Protein AF-A0A382PF87-F1 (afdb_monomer)

Structure (mmCIF, N/CA/C/O backbone):
data_AF-A0A382PF87-F1
#
_entry.id   AF-A0A382PF87-F1
#
loop_
_atom_site.group_PDB
_atom_site.id
_atom_site.type_symbol
_atom_site.label_atom_id
_atom_site.label_alt_id
_atom_site.label_comp_id
_atom_site.label_asym_id
_atom_site.label_entity_id
_atom_site.label_seq_id
_atom_site.pdbx_PDB_ins_code
_atom_site.Cartn_x
_atom_site.Cartn_y
_atom_site.Cartn_z
_atom_site.occupancy
_atom_site.B_iso_or_equiv
_atom_site.auth_seq_id
_atom_site.auth_comp_id
_atom_site.auth_asym_id
_atom_site.auth_atom_id
_atom_site.pdbx_PDB_model_num
ATOM 1 N N . MET A 1 1 ? 9.283 -13.64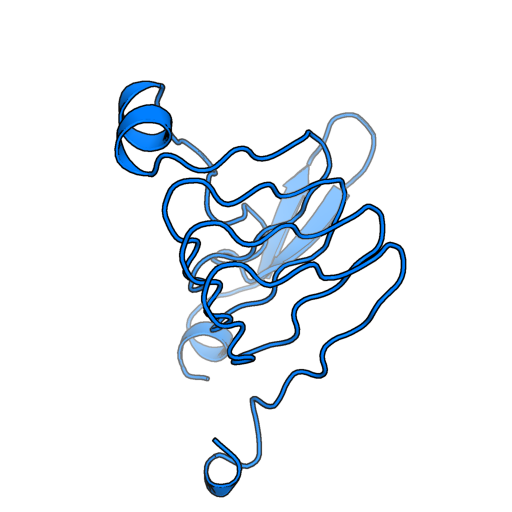9 -3.481 1.00 86.88 1 MET A N 1
ATOM 2 C CA . MET A 1 1 ? 10.404 -13.726 -4.448 1.00 86.88 1 MET A CA 1
ATOM 3 C C . MET A 1 1 ? 10.005 -14.233 -5.830 1.00 86.88 1 MET A C 1
ATOM 5 O O . MET A 1 1 ? 10.351 -13.576 -6.803 1.00 86.88 1 MET A O 1
ATOM 9 N N . LEU A 1 2 ? 9.255 -15.336 -5.955 1.00 91.75 2 LEU A N 1
ATOM 10 C CA . LEU A 1 2 ? 8.836 -15.858 -7.268 1.00 91.75 2 LEU A CA 1
ATOM 11 C C . LEU A 1 2 ? 8.059 -14.834 -8.116 1.00 91.75 2 LEU A C 1
ATOM 13 O O . LEU A 1 2 ? 8.324 -14.714 -9.307 1.00 91.75 2 LEU A O 1
ATOM 17 N N . SER A 1 3 ? 7.178 -14.041 -7.492 1.00 91.25 3 SER A N 1
ATOM 18 C CA . SER A 1 3 ? 6.421 -12.969 -8.159 1.00 91.25 3 SER A CA 1
ATOM 19 C C . SER A 1 3 ? 7.319 -12.009 -8.949 1.00 91.25 3 SER A C 1
ATOM 21 O O . SER A 1 3 ? 7.023 -11.686 -10.093 1.00 91.25 3 SER A O 1
ATOM 23 N N . PHE A 1 4 ? 8.464 -11.612 -8.391 1.00 92.31 4 PHE A N 1
ATOM 24 C CA . PHE A 1 4 ? 9.411 -10.731 -9.076 1.00 92.31 4 PHE A CA 1
ATOM 25 C C . PHE A 1 4 ? 10.061 -11.379 -10.303 1.00 92.31 4 PHE A C 1
ATOM 27 O O . PHE A 1 4 ? 10.494 -10.660 -11.199 1.00 92.31 4 PHE A O 1
ATOM 34 N N . ARG A 1 5 ? 10.144 -12.714 -10.359 1.00 94.06 5 ARG A N 1
ATOM 35 C CA . ARG A 1 5 ? 10.736 -13.446 -11.489 1.00 94.06 5 ARG A CA 1
ATOM 36 C C . ARG A 1 5 ? 9.734 -13.682 -12.613 1.00 94.06 5 ARG A C 1
ATOM 38 O O . ARG A 1 5 ? 10.096 -13.547 -13.772 1.00 94.06 5 ARG A O 1
ATOM 45 N N . ILE A 1 6 ? 8.492 -14.018 -12.268 1.00 96.31 6 ILE A N 1
ATOM 46 C CA . ILE A 1 6 ? 7.464 -14.393 -13.252 1.00 96.31 6 ILE A CA 1
ATOM 47 C C . ILE A 1 6 ? 6.771 -13.186 -13.891 1.00 96.31 6 ILE A C 1
ATOM 49 O O . ILE A 1 6 ? 6.200 -13.307 -14.969 1.00 96.31 6 ILE A O 1
ATOM 53 N N . HIS A 1 7 ? 6.816 -12.020 -13.242 1.00 95.25 7 HIS A N 1
ATOM 54 C CA . HIS A 1 7 ? 6.251 -10.793 -13.791 1.00 95.25 7 HIS A CA 1
ATOM 55 C C . HIS A 1 7 ? 7.326 -9.962 -14.499 1.00 95.25 7 HIS A C 1
ATOM 57 O O . HIS A 1 7 ? 8.362 -9.608 -13.922 1.00 95.25 7 HIS A O 1
ATOM 63 N N . GLY A 1 8 ? 7.064 -9.643 -15.767 1.00 96.19 8 GLY A N 1
ATOM 64 C CA . GLY A 1 8 ? 7.838 -8.676 -16.542 1.00 96.19 8 GLY A CA 1
ATOM 65 C C . GLY A 1 8 ? 7.634 -7.239 -16.056 1.00 96.19 8 GLY A C 1
ATOM 66 O O . GLY A 1 8 ? 6.879 -6.980 -15.116 1.00 96.19 8 GLY A O 1
ATOM 67 N N . MET A 1 9 ? 8.330 -6.310 -16.702 1.00 97.50 9 MET A N 1
ATOM 68 C CA . MET A 1 9 ? 8.145 -4.876 -16.481 1.00 97.50 9 MET A CA 1
ATOM 69 C C . MET A 1 9 ? 6.991 -4.357 -17.345 1.00 97.50 9 MET A C 1
ATOM 71 O O . MET A 1 9 ? 6.787 -4.840 -18.457 1.00 97.50 9 MET A O 1
ATOM 75 N N . GLU A 1 10 ? 6.253 -3.376 -16.844 1.00 96.75 10 GLU A N 1
ATOM 76 C CA . GLU A 1 10 ? 5.155 -2.715 -17.547 1.00 96.75 10 GLU A CA 1
ATOM 77 C C . GLU A 1 10 ? 5.201 -1.212 -17.257 1.00 96.75 10 GLU A C 1
ATOM 79 O O . GLU A 1 10 ? 5.538 -0.789 -16.147 1.00 96.75 10 GLU A O 1
ATOM 84 N N . SER A 1 11 ? 4.854 -0.407 -18.261 1.00 96.44 11 SER A N 1
ATOM 85 C CA . SER A 1 11 ? 4.692 1.034 -18.092 1.00 96.44 11 SER A CA 1
ATOM 86 C C . SER A 1 11 ? 3.279 1.360 -17.611 1.00 96.44 11 SER A C 1
ATOM 88 O O . SER A 1 11 ? 2.301 0.922 -18.212 1.00 96.44 11 SER A O 1
ATOM 90 N N . LEU A 1 12 ? 3.161 2.177 -16.567 1.00 95.62 12 LEU A N 1
ATOM 91 C CA . LEU A 1 12 ? 1.908 2.786 -16.130 1.00 95.62 12 LEU A CA 1
ATOM 92 C C . LEU A 1 12 ? 1.967 4.288 -16.393 1.00 95.62 12 LEU A C 1
ATOM 94 O O . LEU A 1 12 ? 2.778 4.994 -15.794 1.00 95.62 12 LEU A O 1
ATOM 98 N N . GLN A 1 13 ? 1.085 4.774 -17.262 1.00 96.00 13 GLN A N 1
ATOM 99 C CA . GLN A 1 13 ? 0.938 6.201 -17.520 1.00 96.00 13 GLN A CA 1
ATOM 100 C C . GLN A 1 13 ? -0.073 6.806 -16.542 1.00 96.00 13 GLN A C 1
ATOM 102 O O . GLN A 1 13 ? -1.201 6.330 -16.428 1.00 96.00 13 GLN A O 1
ATOM 107 N N . GLY A 1 14 ? 0.331 7.860 -15.841 1.00 90.50 14 GLY A N 1
ATOM 108 C CA . GLY A 1 14 ? -0.543 8.701 -15.035 1.00 90.50 14 GLY A CA 1
ATOM 109 C C . GLY A 1 14 ? -0.744 10.085 -15.656 1.00 90.50 14 GLY A C 1
ATOM 110 O O . GLY A 1 14 ? -0.137 10.411 -16.677 1.00 90.50 14 GLY A O 1
ATOM 111 N N . PRO A 1 15 ? -1.563 10.935 -15.018 1.00 92.12 15 PRO A N 1
ATOM 112 C CA . PRO A 1 15 ? -1.881 12.267 -15.533 1.00 92.12 15 PRO A CA 1
ATOM 113 C C . PRO A 1 15 ? -0.684 13.235 -15.570 1.00 92.12 15 PRO A C 1
ATOM 115 O O . PRO A 1 15 ? -0.710 14.191 -16.333 1.00 92.12 15 PRO A O 1
ATOM 118 N N . TYR A 1 16 ? 0.359 13.002 -14.764 1.00 93.38 16 TYR A N 1
ATOM 119 C CA . TYR A 1 16 ? 1.532 13.886 -14.641 1.00 93.38 16 TYR A CA 1
ATOM 120 C C . TYR A 1 16 ? 2.878 13.140 -14.623 1.00 93.38 16 TYR A C 1
ATOM 122 O O . TYR A 1 16 ? 3.921 13.756 -14.428 1.00 93.38 16 TYR A O 1
ATOM 130 N N . SER A 1 17 ? 2.876 11.811 -14.759 1.00 94.12 17 SER A N 1
ATOM 131 C CA . SER A 1 17 ? 4.092 10.994 -14.700 1.00 94.12 17 SER A CA 1
ATOM 132 C C . SER A 1 17 ? 3.886 9.647 -15.393 1.00 94.12 17 SER A C 1
ATOM 134 O O . SER A 1 17 ? 2.756 9.241 -15.661 1.00 94.12 17 SER A O 1
ATOM 136 N N . SER A 1 18 ? 4.984 8.946 -15.649 1.00 95.75 18 SER A N 1
ATOM 137 C CA . SER A 1 18 ? 5.021 7.566 -16.122 1.00 95.75 18 SER A CA 1
ATOM 138 C C . SER A 1 18 ? 5.892 6.737 -15.186 1.00 95.75 18 SER A C 1
ATOM 140 O O . SER A 1 18 ? 6.985 7.168 -14.816 1.00 95.75 18 SER A O 1
ATOM 142 N N . TRP A 1 19 ? 5.450 5.533 -14.843 1.00 96.62 19 TRP A N 1
ATOM 143 C CA . TRP A 1 19 ? 6.228 4.585 -14.044 1.00 96.62 19 TRP A CA 1
ATOM 144 C C . TRP A 1 19 ? 6.531 3.333 -14.854 1.00 96.62 19 TRP A C 1
ATOM 146 O O . TRP A 1 19 ? 5.705 2.911 -15.654 1.00 96.62 19 TRP A O 1
ATOM 156 N N . PHE A 1 20 ? 7.692 2.724 -14.625 1.00 97.12 20 PHE A N 1
ATOM 157 C CA . PHE A 1 20 ? 8.087 1.448 -15.218 1.00 97.12 20 PHE A CA 1
ATOM 158 C C . PHE A 1 20 ? 8.522 0.509 -14.094 1.00 97.12 20 PHE A C 1
ATOM 160 O O . PHE A 1 20 ? 9.601 0.663 -13.525 1.00 97.12 20 PHE A O 1
ATOM 167 N N . ASP A 1 21 ? 7.649 -0.423 -13.720 1.00 97.19 21 ASP A N 1
AT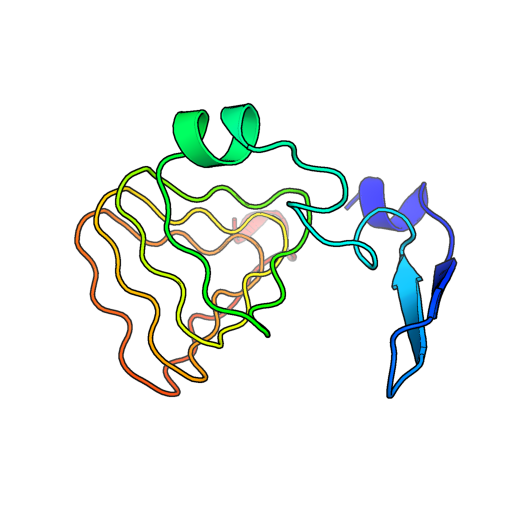OM 168 C CA . ASP A 1 21 ? 7.878 -1.373 -12.624 1.00 97.19 21 ASP A CA 1
ATOM 169 C C . ASP A 1 21 ? 7.251 -2.730 -12.988 1.00 97.19 21 ASP A C 1
ATOM 171 O O . ASP A 1 21 ? 6.642 -2.898 -14.046 1.00 97.19 21 ASP A O 1
ATOM 175 N N . LYS A 1 22 ? 7.412 -3.731 -12.126 1.00 95.56 22 LYS A N 1
ATOM 176 C CA . LYS A 1 22 ? 6.824 -5.061 -12.294 1.00 95.56 22 LYS A CA 1
ATOM 177 C C . LYS A 1 22 ? 5.313 -4.963 -12.499 1.00 95.56 22 LYS A C 1
ATOM 179 O O . LYS A 1 22 ? 4.624 -4.311 -11.711 1.00 95.56 22 LYS A O 1
ATOM 184 N N . SER A 1 23 ? 4.788 -5.662 -13.504 1.00 92.94 23 SER A N 1
ATOM 185 C CA . SER A 1 23 ? 3.379 -5.560 -13.926 1.00 92.94 23 SER A CA 1
ATOM 186 C C . SER A 1 23 ? 2.369 -5.834 -12.806 1.00 92.94 23 SER A C 1
ATOM 188 O O . SER A 1 23 ? 1.306 -5.221 -12.727 1.00 92.94 23 SER A O 1
ATOM 190 N N . ASN A 1 24 ? 2.716 -6.708 -11.860 1.00 91.19 24 ASN A N 1
ATOM 191 C CA . ASN A 1 24 ? 1.882 -7.009 -10.699 1.00 91.19 24 ASN A CA 1
ATOM 192 C C . ASN A 1 24 ? 1.973 -5.976 -9.560 1.00 91.19 24 ASN A C 1
ATOM 194 O O . ASN A 1 24 ? 1.151 -6.031 -8.646 1.00 91.19 24 ASN A O 1
ATOM 198 N N . LEU A 1 25 ? 2.968 -5.086 -9.571 1.00 93.88 25 LEU A N 1
ATOM 199 C CA . LEU A 1 25 ? 3.211 -4.084 -8.528 1.00 93.88 25 LEU A CA 1
ATOM 200 C C . LEU A 1 25 ? 2.831 -2.676 -8.972 1.00 93.88 25 LEU A C 1
ATOM 202 O O . LEU A 1 25 ? 2.260 -1.942 -8.167 1.00 93.88 25 LEU A O 1
ATOM 206 N N . VAL A 1 26 ? 3.123 -2.322 -10.227 1.00 93.75 26 VAL A N 1
ATOM 207 C CA . VAL A 1 26 ? 3.031 -0.949 -10.745 1.00 93.75 26 VAL A CA 1
ATOM 208 C C . VAL A 1 26 ? 1.621 -0.367 -10.629 1.00 93.75 26 VAL A C 1
ATOM 210 O O . VAL A 1 26 ? 1.460 0.803 -10.305 1.00 93.75 26 VAL A O 1
ATOM 213 N N . ARG A 1 27 ? 0.587 -1.199 -10.810 1.00 91.88 27 ARG A N 1
ATOM 214 C CA . ARG A 1 27 ? -0.821 -0.785 -10.705 1.00 91.88 27 ARG A CA 1
ATOM 215 C C . ARG A 1 27 ? -1.271 -0.559 -9.253 1.00 91.88 27 ARG A C 1
ATOM 217 O O . ARG A 1 27 ? -2.193 0.208 -9.012 1.00 91.88 27 ARG A O 1
ATOM 224 N N . GLY A 1 28 ? -0.620 -1.198 -8.281 1.00 94.62 28 GLY A N 1
ATOM 225 C CA . GLY A 1 28 ? -1.001 -1.148 -6.867 1.00 94.62 28 GLY A CA 1
ATOM 226 C C . GLY A 1 28 ? -2.098 -2.146 -6.461 1.00 94.62 28 GLY A C 1
ATOM 227 O O . GLY A 1 28 ? -2.615 -2.918 -7.267 1.00 94.62 28 GLY A O 1
ATOM 228 N N . LYS A 1 29 ? -2.424 -2.167 -5.163 1.00 96.19 29 LYS A N 1
ATOM 229 C CA . LYS A 1 29 ? -3.338 -3.122 -4.511 1.00 96.19 29 LYS A CA 1
ATOM 230 C C . LYS A 1 29 ? -4.797 -2.925 -4.916 1.00 96.19 29 LYS A C 1
ATOM 232 O O . LYS A 1 29 ? -5.512 -3.913 -5.049 1.00 96.19 29 LYS A O 1
ATOM 237 N N . THR A 1 30 ? -5.216 -1.672 -5.059 1.00 95.75 30 THR A N 1
ATOM 238 C CA . THR A 1 30 ? -6.617 -1.270 -5.248 1.00 95.75 30 THR A CA 1
ATOM 239 C C . THR A 1 30 ? -6.946 -0.907 -6.697 1.00 95.75 30 THR A C 1
ATOM 241 O O . THR A 1 30 ? -8.019 -0.378 -6.979 1.00 95.75 30 THR A O 1
ATOM 244 N N . ALA A 1 31 ? -6.040 -1.186 -7.642 1.00 93.69 31 ALA A N 1
ATOM 245 C CA . ALA A 1 31 ? -6.308 -0.972 -9.059 1.00 93.69 31 ALA A CA 1
ATOM 246 C C . ALA A 1 31 ? -7.514 -1.797 -9.518 1.00 93.69 31 ALA A C 1
ATOM 248 O O . ALA A 1 31 ? -7.522 -3.020 -9.384 1.00 93.69 31 ALA A O 1
ATOM 249 N N . GLY A 1 32 ? -8.507 -1.113 -10.087 1.00 94.00 32 GLY A N 1
ATOM 250 C CA . GLY A 1 32 ? -9.740 -1.727 -10.578 1.00 94.00 32 GLY A CA 1
ATOM 251 C C . GLY A 1 32 ? -10.771 -2.058 -9.497 1.00 94.00 32 GLY A C 1
ATOM 252 O O . GLY A 1 32 ? -11.779 -2.668 -9.832 1.00 94.00 32 GLY A O 1
ATOM 253 N N . TRP A 1 33 ? -10.550 -1.667 -8.235 1.00 96.75 33 TRP A N 1
ATOM 254 C CA . TRP A 1 33 ? -11.528 -1.903 -7.172 1.00 96.75 33 TRP A CA 1
ATOM 255 C C . TRP A 1 33 ? -12.815 -1.104 -7.387 1.00 96.75 33 TRP A C 1
ATOM 257 O O . TRP A 1 33 ? -12.800 0.097 -7.661 1.00 96.75 33 TRP A O 1
ATOM 267 N N . SER A 1 34 ? -13.931 -1.789 -7.188 1.00 97.44 34 SER A N 1
ATOM 268 C CA . SER A 1 34 ? -15.281 -1.248 -7.104 1.00 97.44 34 SER A CA 1
ATOM 269 C C . SER A 1 34 ? -15.587 -0.678 -5.713 1.00 97.44 34 SER A C 1
ATOM 271 O O . SER A 1 34 ? -14.879 -0.923 -4.733 1.00 97.44 34 SER A O 1
ATOM 273 N N . LYS A 1 35 ? -16.700 0.060 -5.603 1.00 96.94 35 LYS A N 1
ATOM 274 C CA . LYS A 1 35 ? -17.207 0.583 -4.323 1.00 96.94 35 LYS A CA 1
ATOM 275 C C . LYS A 1 35 ? -17.368 -0.521 -3.272 1.00 96.94 35 LYS A C 1
ATOM 277 O O . LYS A 1 35 ? -16.987 -0.319 -2.121 1.00 96.94 35 LYS A O 1
ATOM 282 N N . ASP A 1 36 ? -17.896 -1.676 -3.663 1.00 98.12 36 ASP A N 1
ATOM 283 C CA . ASP A 1 36 ? -18.173 -2.777 -2.738 1.00 98.12 36 ASP A CA 1
ATOM 284 C C . ASP A 1 36 ? -16.888 -3.406 -2.194 1.00 98.12 36 ASP A C 1
ATOM 286 O O . ASP A 1 36 ? -16.833 -3.785 -1.025 1.00 98.12 36 ASP A O 1
ATOM 290 N N . GLU A 1 37 ? -15.819 -3.450 -2.995 1.00 97.81 37 GLU A N 1
ATOM 291 C CA . GLU A 1 37 ? -14.500 -3.902 -2.538 1.00 97.81 37 GLU A CA 1
ATOM 292 C C . GLU A 1 37 ? -13.911 -2.955 -1.490 1.00 97.81 37 GLU A C 1
ATOM 294 O O . GLU A 1 37 ? -13.423 -3.418 -0.457 1.00 97.81 37 GLU A O 1
ATOM 299 N N . PHE A 1 38 ? -14.022 -1.639 -1.700 1.00 97.19 38 PHE A N 1
ATOM 300 C CA . PHE A 1 38 ? -13.609 -0.653 -0.698 1.00 97.19 38 PHE A CA 1
ATOM 301 C C . PHE A 1 38 ? -14.426 -0.767 0.594 1.00 97.19 38 PHE A C 1
ATOM 303 O O . PHE A 1 38 ? -13.845 -0.793 1.680 1.00 97.19 38 PHE A O 1
ATOM 310 N N . LEU A 1 39 ? -15.754 -0.890 0.494 1.00 97.31 39 LEU A N 1
ATOM 311 C CA . LEU A 1 39 ? -16.630 -1.051 1.659 1.00 97.31 39 LEU A CA 1
ATOM 312 C C . LEU A 1 39 ? -16.332 -2.342 2.427 1.00 97.31 39 LEU A C 1
ATOM 314 O O . LEU A 1 39 ? -16.271 -2.332 3.655 1.00 97.31 39 LEU A O 1
ATOM 318 N N . LYS A 1 40 ? -16.098 -3.447 1.713 1.00 97.81 40 LYS A N 1
ATOM 319 C CA . LYS A 1 40 ? -15.745 -4.736 2.314 1.00 97.81 40 LYS A CA 1
ATOM 320 C C . LYS A 1 40 ? -14.385 -4.691 3.012 1.00 97.81 40 LYS A C 1
ATOM 322 O O . LYS A 1 40 ? -14.234 -5.293 4.075 1.00 97.81 40 LYS A O 1
ATOM 327 N N . ALA A 1 41 ? -13.403 -4.012 2.418 1.00 97.69 41 ALA A N 1
ATOM 328 C CA . ALA A 1 41 ? -12.073 -3.874 2.999 1.00 97.69 41 ALA A CA 1
ATOM 329 C C . ALA A 1 41 ? -12.074 -2.981 4.250 1.00 97.69 41 ALA A C 1
ATOM 331 O O . ALA A 1 41 ? -11.379 -3.282 5.216 1.00 97.69 41 ALA A O 1
ATOM 332 N N . GLY A 1 42 ? -12.882 -1.916 4.254 1.00 97.94 42 GLY A N 1
ATOM 333 C CA . GLY A 1 42 ? -13.164 -1.119 5.449 1.00 97.94 42 GLY A CA 1
ATOM 334 C C . GLY A 1 42 ? -11.998 -0.270 5.960 1.00 97.94 42 GLY A C 1
ATOM 335 O O . GLY A 1 42 ? -12.039 0.166 7.106 1.00 97.94 42 GLY A O 1
ATOM 336 N N . PHE A 1 43 ? -10.962 -0.036 5.150 1.00 98.25 43 PHE A N 1
ATOM 337 C CA . PHE A 1 43 ? -9.898 0.925 5.450 1.00 98.25 43 PHE A CA 1
ATOM 338 C C . PHE A 1 43 ? -10.075 2.205 4.636 1.00 98.25 43 PHE A C 1
ATOM 340 O O . PHE A 1 43 ? -10.642 2.205 3.542 1.00 98.25 43 PHE A O 1
ATOM 347 N N . ARG A 1 44 ? -9.542 3.309 5.156 1.00 98.12 44 ARG A N 1
ATOM 348 C CA . ARG A 1 44 ? -9.488 4.591 4.459 1.00 98.12 44 ARG A CA 1
ATOM 349 C C . ARG A 1 44 ? -8.119 4.757 3.817 1.00 98.12 44 ARG A C 1
ATOM 351 O O . ARG A 1 44 ? -7.102 4.674 4.495 1.00 98.12 44 ARG A O 1
ATOM 358 N N . MET A 1 45 ? -8.099 5.051 2.523 1.00 97.12 45 MET A N 1
ATOM 359 C CA . MET A 1 45 ? -6.880 5.357 1.779 1.00 97.12 45 MET A CA 1
ATOM 360 C C . MET A 1 45 ? -7.014 6.729 1.131 1.00 97.12 45 MET A C 1
ATOM 362 O O . MET A 1 45 ? -7.878 6.946 0.284 1.00 97.12 45 MET A O 1
ATOM 366 N N . VAL A 1 46 ? -6.188 7.666 1.582 1.00 97.56 46 VAL A N 1
ATOM 367 C CA . VAL A 1 46 ? -6.126 9.024 1.039 1.00 97.56 46 VAL A CA 1
ATOM 368 C C . VAL A 1 46 ? -5.425 8.980 -0.331 1.00 97.56 46 VAL A C 1
ATOM 370 O O . VAL A 1 46 ? -4.593 8.097 -0.564 1.00 97.56 46 VAL A O 1
ATOM 373 N N . PRO A 1 47 ? -5.761 9.877 -1.281 1.00 94.94 47 PRO A N 1
ATOM 374 C CA . PRO A 1 47 ? -5.053 9.950 -2.553 1.00 94.94 47 PRO A CA 1
ATOM 375 C C . PRO A 1 47 ? -3.535 10.063 -2.373 1.00 94.94 47 PRO A C 1
ATOM 377 O O . PRO A 1 47 ? -3.055 10.659 -1.411 1.00 94.94 47 PRO A O 1
ATOM 380 N N . ASN A 1 48 ? -2.792 9.532 -3.345 1.00 92.19 48 ASN A N 1
ATOM 381 C CA . ASN A 1 48 ? -1.325 9.517 -3.363 1.00 92.19 48 ASN A CA 1
ATOM 382 C C . ASN A 1 48 ? -0.673 8.651 -2.266 1.00 92.19 48 ASN A C 1
ATOM 384 O O . ASN A 1 48 ? 0.438 8.953 -1.833 1.00 92.19 48 ASN A O 1
ATOM 388 N N . SER A 1 49 ? -1.321 7.550 -1.866 1.00 95.25 49 SER A N 1
ATOM 389 C CA . SER A 1 49 ? -0.733 6.509 -1.005 1.00 95.25 49 SER A CA 1
ATOM 390 C C . SER A 1 49 ? -0.432 5.235 -1.805 1.00 95.25 49 SER A C 1
ATOM 392 O O . SER A 1 49 ? -1.309 4.383 -1.941 1.00 95.25 49 SER A O 1
ATOM 394 N N . PRO A 1 50 ? 0.765 5.045 -2.386 1.00 95.31 50 PRO A N 1
ATOM 395 C CA . PRO A 1 50 ? 1.046 3.831 -3.140 1.00 95.31 50 PRO A CA 1
ATOM 396 C C . PRO A 1 50 ? 1.063 2.607 -2.214 1.00 95.31 50 PRO A C 1
ATOM 398 O O . PRO A 1 50 ? 1.904 2.482 -1.321 1.00 95.31 50 PRO A O 1
ATOM 401 N N . VAL A 1 51 ? 0.140 1.678 -2.461 1.00 97.81 51 VAL A N 1
ATOM 402 C CA . VAL A 1 51 ? 0.036 0.397 -1.754 1.00 97.81 51 VAL A CA 1
ATOM 403 C C . VAL A 1 51 ? 0.277 -0.716 -2.761 1.00 97.81 51 VAL A C 1
ATOM 405 O O . VAL A 1 51 ? -0.487 -0.864 -3.713 1.00 97.81 51 VAL A O 1
ATOM 408 N N . ARG A 1 52 ? 1.333 -1.510 -2.581 1.00 97.69 52 ARG A N 1
ATOM 409 C CA . ARG A 1 52 ? 1.666 -2.604 -3.505 1.00 97.69 52 ARG A CA 1
ATOM 410 C C . ARG A 1 52 ? 0.760 -3.817 -3.310 1.00 97.69 52 ARG A C 1
ATOM 412 O O . ARG A 1 52 ? 0.383 -4.165 -2.193 1.00 97.69 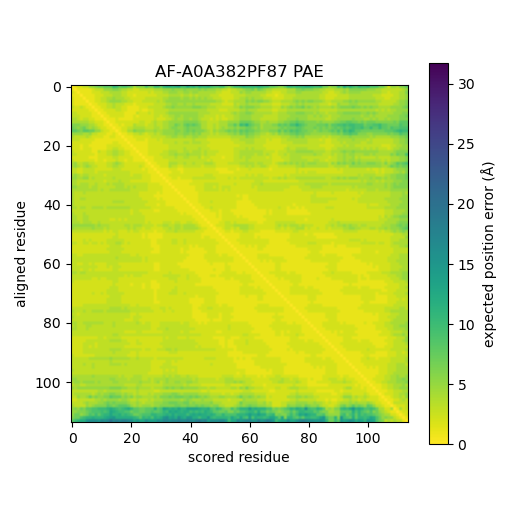52 ARG A O 1
ATOM 419 N N . LYS A 1 53 ? 0.442 -4.506 -4.410 1.00 95.81 53 LYS A N 1
ATOM 420 C CA . LYS A 1 53 ? -0.275 -5.786 -4.359 1.00 95.81 53 LYS A CA 1
ATOM 421 C C . LYS A 1 53 ? 0.533 -6.800 -3.541 1.00 95.81 53 LYS A C 1
ATOM 423 O O . LYS A 1 53 ? 1.749 -6.895 -3.688 1.00 95.81 53 LYS A O 1
ATOM 428 N N . GLY A 1 54 ? -0.158 -7.560 -2.693 1.00 95.44 54 GLY A N 1
ATOM 429 C CA . GLY A 1 54 ? 0.457 -8.521 -1.773 1.00 95.44 54 GLY A CA 1
ATOM 430 C C . GLY A 1 54 ? 0.723 -7.984 -0.363 1.00 95.44 54 GLY A C 1
ATOM 431 O O . GLY A 1 54 ? 1.341 -8.692 0.418 1.00 95.44 54 GLY A O 1
ATOM 432 N N . SER A 1 55 ? 0.279 -6.770 -0.024 1.00 97.94 55 SER A N 1
ATOM 433 C CA . SER A 1 55 ? 0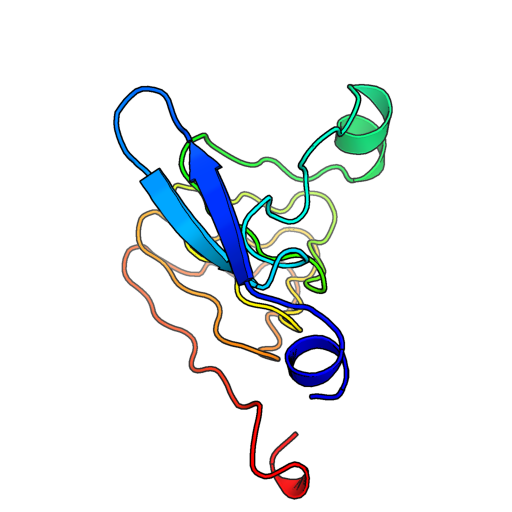.152 -6.308 1.366 1.00 97.94 55 SER A CA 1
ATOM 434 C C . SER A 1 55 ? -1.255 -6.552 1.923 1.00 97.94 55 SER A C 1
ATOM 436 O O . SER A 1 55 ? -2.239 -6.635 1.170 1.00 97.94 55 SER A O 1
ATOM 438 N N . PHE A 1 56 ? -1.365 -6.631 3.246 1.00 98.44 56 PHE A N 1
ATOM 439 C CA . PHE A 1 56 ? -2.623 -6.673 3.983 1.00 98.44 56 PHE A CA 1
ATOM 440 C C . PHE A 1 56 ? -2.853 -5.362 4.736 1.00 98.44 56 PHE A C 1
ATOM 442 O O . PHE A 1 56 ? -1.941 -4.842 5.374 1.00 98.44 56 PHE A O 1
ATOM 449 N N . ILE A 1 57 ? -4.085 -4.857 4.653 1.00 98.56 57 ILE A N 1
ATOM 450 C CA . ILE A 1 57 ? -4.551 -3.661 5.353 1.00 98.56 57 ILE A CA 1
ATOM 451 C C . ILE A 1 57 ? -5.834 -4.052 6.086 1.00 98.56 57 ILE A C 1
ATOM 453 O O . ILE A 1 57 ? -6.796 -4.477 5.441 1.00 98.56 57 ILE A O 1
ATOM 457 N N . GLY A 1 58 ? -5.818 -3.952 7.412 1.00 98.44 58 GLY A N 1
ATOM 458 C CA . GLY A 1 58 ? -6.931 -4.287 8.288 1.00 98.44 58 GLY A CA 1
ATOM 459 C C . GLY A 1 58 ? -8.079 -3.283 8.210 1.00 98.44 58 GLY A C 1
ATOM 460 O O . GLY A 1 58 ? -7.945 -2.184 7.668 1.00 98.44 58 GLY A O 1
ATOM 461 N N . LYS A 1 59 ? -9.226 -3.659 8.782 1.00 98.44 59 LYS A N 1
ATOM 462 C CA . LYS A 1 59 ? -10.383 -2.761 8.904 1.00 98.44 59 LYS A CA 1
ATOM 463 C C . LYS A 1 59 ? -10.027 -1.543 9.754 1.00 98.44 59 LYS A C 1
ATOM 465 O O . LYS A 1 59 ? -9.150 -1.611 10.610 1.00 98.44 59 LYS A O 1
ATOM 470 N N . ASN A 1 60 ? -10.706 -0.425 9.522 1.00 98.62 60 ASN A N 1
ATOM 471 C CA . ASN A 1 60 ? -10.530 0.825 10.265 1.00 98.62 60 ASN A CA 1
ATOM 472 C C . ASN A 1 60 ? -9.115 1.434 10.192 1.00 98.62 60 ASN A C 1
ATOM 474 O O . ASN A 1 60 ? -8.846 2.423 10.868 1.00 98.62 60 ASN A O 1
ATOM 478 N N . VAL A 1 61 ? -8.216 0.892 9.360 1.00 98.75 61 VAL A N 1
ATOM 479 C CA . VAL A 1 61 ? -6.903 1.492 9.110 1.00 98.75 61 VAL A CA 1
ATOM 480 C C . VAL A 1 61 ? -7.068 2.791 8.331 1.00 98.75 61 VAL A C 1
ATOM 482 O O . VAL A 1 61 ? -7.887 2.878 7.411 1.00 98.75 61 VAL A O 1
ATOM 485 N N . VAL A 1 62 ? -6.256 3.793 8.664 1.00 98.69 62 VAL A N 1
ATOM 486 C CA . VAL A 1 62 ? -6.176 5.052 7.918 1.00 98.69 62 VAL A CA 1
ATOM 487 C C . VAL A 1 62 ? -4.794 5.185 7.299 1.00 98.69 62 VAL A C 1
ATOM 489 O O . VAL A 1 62 ? -3.795 5.295 8.004 1.00 98.69 62 VAL A O 1
ATOM 492 N N . LEU A 1 63 ? -4.748 5.199 5.970 1.00 98.56 63 LEU A N 1
ATOM 493 C CA . LEU A 1 63 ? -3.552 5.482 5.189 1.00 98.56 63 LEU A CA 1
ATOM 494 C C . LEU A 1 63 ? -3.609 6.936 4.715 1.00 98.56 63 LEU A C 1
ATOM 496 O O . LEU A 1 63 ? -4.294 7.247 3.737 1.00 98.56 63 LEU A O 1
ATOM 500 N N . MET A 1 64 ? -2.892 7.822 5.403 1.00 98.50 64 MET A N 1
ATOM 501 C CA . MET A 1 64 ? -2.534 9.144 4.872 1.00 98.50 64 MET A CA 1
ATOM 502 C C . MET A 1 64 ? -1.546 8.970 3.700 1.00 98.50 64 MET A C 1
ATOM 504 O O . MET A 1 64 ? -1.178 7.829 3.410 1.00 98.50 64 MET A O 1
ATOM 508 N N . PRO A 1 65 ? -1.119 10.029 2.980 1.00 98.25 65 PRO A N 1
ATOM 509 C CA . PRO A 1 65 ? -0.131 9.897 1.905 1.00 98.25 65 PRO A CA 1
ATOM 510 C C . PRO A 1 65 ? 1.151 9.212 2.400 1.00 98.25 65 PRO A C 1
ATOM 512 O O . PRO A 1 65 ? 2.001 9.837 3.024 1.00 98.25 65 PRO A O 1
ATOM 515 N N . CYS A 1 66 ? 1.262 7.907 2.166 1.00 98.12 66 CYS A N 1
ATOM 516 C CA . CYS A 1 66 ? 2.260 7.012 2.748 1.00 98.12 66 CYS A CA 1
ATOM 517 C C . CYS A 1 66 ? 2.617 5.914 1.739 1.00 98.12 66 CYS A C 1
ATOM 519 O O . CYS A 1 66 ? 1.947 5.749 0.718 1.00 98.12 66 CYS A O 1
ATOM 521 N N . PHE A 1 67 ? 3.648 5.122 2.031 1.00 98.31 67 PHE A N 1
ATOM 522 C CA . PHE A 1 67 ? 4.027 3.984 1.190 1.00 98.31 67 PHE A CA 1
ATOM 523 C C . PHE A 1 67 ? 3.851 2.659 1.930 1.00 98.31 67 PHE A C 1
ATOM 525 O O . PHE A 1 67 ? 4.377 2.497 3.031 1.00 98.31 67 PHE A O 1
ATOM 532 N N . VAL A 1 68 ? 3.168 1.694 1.308 1.00 98.50 68 VAL A N 1
ATOM 533 C CA . VAL A 1 68 ? 3.037 0.326 1.835 1.00 98.50 68 VAL A CA 1
ATOM 534 C C . VAL A 1 68 ? 3.573 -0.674 0.819 1.00 98.50 68 VAL A C 1
ATOM 536 O O . VAL A 1 68 ? 3.033 -0.834 -0.281 1.00 98.50 68 VAL A O 1
ATOM 539 N N . ASN A 1 69 ? 4.644 -1.365 1.194 1.00 98.12 69 ASN A N 1
ATOM 540 C CA . ASN A 1 69 ? 5.324 -2.307 0.320 1.00 98.12 69 ASN A CA 1
ATOM 541 C C . ASN A 1 69 ? 4.680 -3.709 0.348 1.00 98.12 69 ASN A C 1
ATOM 543 O O . ASN A 1 69 ? 3.836 -4.022 1.185 1.00 98.12 69 ASN A O 1
ATOM 547 N N . ILE A 1 70 ? 5.084 -4.569 -0.588 1.00 97.31 70 ILE A N 1
ATOM 548 C CA . ILE A 1 70 ? 4.603 -5.954 -0.686 1.00 97.31 70 ILE A CA 1
ATOM 549 C C . ILE A 1 70 ? 4.922 -6.754 0.585 1.00 97.31 70 ILE A C 1
ATOM 551 O O . ILE A 1 70 ? 5.994 -6.614 1.169 1.00 97.31 70 ILE A O 1
ATOM 555 N N . GLY A 1 71 ? 3.995 -7.614 1.003 1.00 96.50 71 GLY A N 1
ATOM 556 C CA . GLY A 1 71 ? 4.145 -8.478 2.172 1.00 96.50 71 GLY A CA 1
ATOM 557 C C . GLY A 1 71 ? 3.894 -7.783 3.508 1.00 96.50 71 GLY A C 1
ATOM 558 O O . GLY A 1 71 ? 3.770 -8.476 4.510 1.00 96.50 71 GLY A O 1
ATOM 559 N N . ALA A 1 72 ? 3.801 -6.449 3.547 1.00 98.38 72 ALA A N 1
ATOM 560 C CA . ALA A 1 72 ? 3.469 -5.733 4.774 1.00 98.38 72 ALA A CA 1
ATOM 561 C C . ALA A 1 72 ? 2.091 -6.159 5.303 1.00 98.38 72 ALA A C 1
ATOM 563 O O . ALA A 1 72 ? 1.145 -6.315 4.522 1.00 98.38 72 ALA A O 1
ATOM 564 N N . TYR A 1 73 ? 1.980 -6.301 6.618 1.00 98.62 73 TYR A N 1
ATOM 565 C CA . TYR A 1 73 ? 0.736 -6.562 7.328 1.00 98.62 73 TYR A CA 1
ATOM 566 C C . TYR A 1 73 ? 0.460 -5.395 8.271 1.00 98.62 73 TYR A C 1
ATOM 568 O O . TYR A 1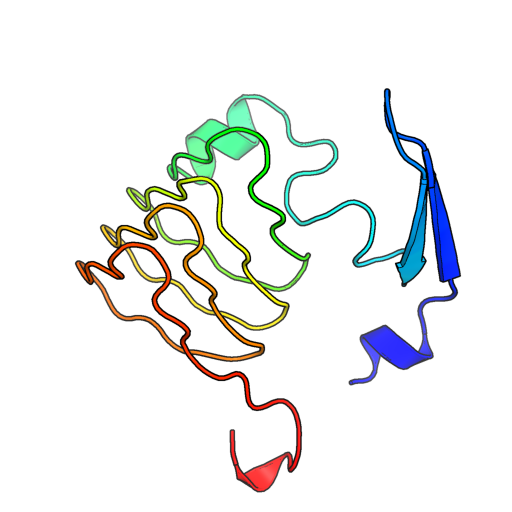 73 ? 1.253 -5.121 9.169 1.00 98.62 73 TYR A O 1
ATOM 576 N N . ILE A 1 74 ? -0.650 -4.695 8.048 1.00 98.62 74 ILE A N 1
ATOM 577 C CA . ILE A 1 74 ? -1.093 -3.583 8.891 1.00 98.62 74 ILE A CA 1
ATOM 578 C C . ILE A 1 74 ? -2.427 -3.977 9.503 1.00 98.62 74 ILE A C 1
ATOM 580 O O . ILE A 1 74 ? -3.418 -4.079 8.780 1.00 98.62 74 ILE A O 1
ATOM 584 N N . ASP A 1 75 ? -2.444 -4.243 10.805 1.00 98.62 75 ASP A N 1
ATOM 585 C CA . ASP A 1 75 ? -3.639 -4.725 11.494 1.00 98.62 75 ASP A CA 1
ATOM 586 C C . ASP A 1 75 ? -4.633 -3.595 11.827 1.00 98.62 75 ASP A C 1
ATOM 588 O O . ASP A 1 75 ? -4.363 -2.407 11.644 1.00 98.62 75 ASP A O 1
ATOM 592 N N . GLU A 1 76 ? -5.817 -3.991 12.286 1.00 98.75 76 GLU A N 1
ATOM 593 C CA . GLU A 1 76 ? -6.983 -3.141 12.514 1.00 98.75 76 GLU A CA 1
ATOM 594 C C . GLU A 1 76 ? -6.716 -1.895 13.374 1.00 98.75 76 GLU A C 1
ATOM 596 O O . GLU A 1 76 ? -5.980 -1.928 14.361 1.00 98.75 76 GLU A O 1
ATOM 601 N N . GLY A 1 77 ? -7.371 -0.790 13.002 1.00 98.38 77 GLY A N 1
ATOM 602 C CA . GLY A 1 77 ? -7.378 0.456 13.776 1.00 98.38 77 GLY A CA 1
ATOM 603 C C . GLY A 1 77 ? -6.066 1.244 13.738 1.00 98.38 77 GLY A C 1
ATOM 604 O O . GLY A 1 77 ? -5.933 2.244 14.437 1.00 98.38 77 GLY A O 1
ATOM 605 N N . THR A 1 78 ? -5.093 0.813 12.936 1.00 98.75 78 THR A N 1
ATOM 606 C CA . THR A 1 78 ? -3.798 1.490 12.817 1.00 98.75 78 THR A CA 1
ATOM 607 C C . THR A 1 78 ? -3.862 2.735 11.931 1.00 98.75 78 THR A C 1
ATOM 609 O O . THR A 1 78 ? -4.517 2.757 10.888 1.00 98.75 78 THR A O 1
ATOM 612 N N . MET A 1 79 ? -3.129 3.776 12.320 1.00 98.56 79 MET A N 1
ATOM 613 C CA . MET A 1 79 ? -2.948 5.003 11.548 1.00 98.56 79 MET A CA 1
ATOM 614 C C . MET A 1 79 ? -1.535 5.066 10.963 1.00 98.56 79 MET A C 1
ATOM 616 O O . MET A 1 79 ? -0.551 4.994 11.697 1.00 98.56 79 MET A O 1
ATOM 620 N N . MET A 1 80 ? -1.447 5.222 9.643 1.00 98.50 80 MET A N 1
ATOM 621 C CA . MET A 1 80 ? -0.217 5.519 8.909 1.00 98.50 80 MET A CA 1
ATOM 622 C C . MET A 1 80 ? -0.258 6.983 8.476 1.00 98.50 80 MET A C 1
ATOM 624 O O . MET A 1 80 ? -1.017 7.331 7.569 1.00 98.50 80 MET A O 1
ATOM 628 N N . ASP A 1 81 ? 0.540 7.837 9.113 1.00 98.38 81 ASP A N 1
ATOM 629 C CA . ASP A 1 81 ? 0.545 9.276 8.843 1.00 98.38 81 ASP A CA 1
ATOM 630 C C . ASP A 1 81 ? 1.312 9.651 7.572 1.00 98.38 81 ASP A C 1
ATOM 632 O O . ASP A 1 81 ? 1.989 8.841 6.932 1.00 98.38 81 ASP A O 1
ATOM 636 N N . THR A 1 82 ? 1.197 10.921 7.192 1.00 98.19 82 THR A N 1
ATOM 637 C CA . THR A 1 82 ? 1.827 11.493 6.004 1.00 98.19 82 THR A CA 1
ATOM 638 C C . THR A 1 82 ? 3.335 11.222 5.984 1.00 98.19 82 THR A C 1
ATOM 640 O O . THR A 1 82 ? 4.044 11.432 6.966 1.00 98.19 82 THR A O 1
ATOM 643 N N . PHE A 1 83 ? 3.836 10.756 4.846 1.00 97.25 83 PHE A N 1
ATOM 644 C CA . PHE A 1 83 ? 5.222 10.351 4.602 1.00 97.25 83 PHE A CA 1
ATOM 645 C C . PHE A 1 83 ? 5.735 9.181 5.453 1.00 97.25 83 PHE A C 1
ATOM 647 O O . PHE A 1 83 ? 6.928 8.879 5.405 1.00 97.25 83 PHE A O 1
ATOM 654 N N . SER A 1 84 ? 4.863 8.477 6.181 1.00 98.25 84 SER A N 1
ATOM 655 C CA . SER A 1 84 ? 5.245 7.213 6.809 1.00 98.25 84 SER A CA 1
ATOM 656 C C . SER A 1 84 ? 5.469 6.109 5.766 1.00 98.25 84 SER A C 1
ATOM 658 O O . SER A 1 84 ? 4.972 6.165 4.630 1.00 98.25 84 SER A O 1
ATOM 660 N N . ARG A 1 85 ? 6.254 5.088 6.128 1.00 98.06 85 ARG A N 1
ATOM 661 C CA . ARG A 1 85 ? 6.556 3.951 5.247 1.00 98.06 85 ARG A CA 1
ATOM 662 C C . ARG A 1 85 ? 6.476 2.621 5.986 1.00 98.06 85 ARG A C 1
ATOM 664 O O . ARG A 1 85 ? 7.127 2.443 7.011 1.00 98.06 85 ARG A O 1
ATOM 671 N N . ALA A 1 86 ? 5.747 1.675 5.402 1.00 98.31 86 ALA A N 1
ATOM 672 C CA . ALA A 1 86 ? 5.730 0.267 5.777 1.00 98.31 86 ALA A CA 1
ATOM 673 C C . ALA A 1 86 ? 6.574 -0.533 4.771 1.00 98.31 86 ALA A C 1
ATOM 675 O O . ALA A 1 86 ? 6.203 -0.682 3.600 1.00 98.31 86 ALA A O 1
ATOM 676 N N . GLY A 1 87 ? 7.746 -0.994 5.212 1.00 98.00 87 GLY A N 1
ATOM 677 C CA . GLY A 1 87 ? 8.669 -1.799 4.419 1.00 98.00 87 GLY A CA 1
ATOM 678 C C . GLY A 1 87 ? 8.116 -3.175 4.034 1.00 98.00 87 GLY A C 1
ATOM 679 O O . GLY A 1 87 ? 7.046 -3.591 4.465 1.00 98.00 87 GLY A O 1
ATOM 680 N N . SER A 1 88 ? 8.837 -3.896 3.173 1.00 97.12 88 SER A N 1
ATOM 681 C CA . SER A 1 88 ? 8.418 -5.239 2.757 1.00 97.12 88 SER A CA 1
ATOM 682 C C . SER A 1 88 ? 8.370 -6.196 3.944 1.00 97.12 88 SER A C 1
ATOM 684 O O . SER A 1 88 ? 9.309 -6.225 4.735 1.00 97.12 88 SER A O 1
ATOM 686 N N . CYS A 1 89 ? 7.296 -6.978 4.037 1.00 96.81 89 CYS A N 1
ATOM 687 C CA . CYS A 1 89 ? 7.060 -7.963 5.101 1.00 96.81 89 CYS A CA 1
ATOM 688 C C . CYS A 1 89 ? 7.006 -7.417 6.539 1.00 96.81 89 CYS A C 1
ATOM 690 O O . CYS A 1 89 ? 6.965 -8.213 7.477 1.00 96.81 89 CYS A O 1
ATOM 692 N N . CYS A 1 90 ? 6.967 -6.096 6.749 1.00 97.31 90 CYS A N 1
ATOM 693 C CA . CYS A 1 90 ? 6.840 -5.569 8.103 1.00 97.31 90 CYS A CA 1
ATOM 694 C C . CYS A 1 90 ? 5.480 -5.932 8.719 1.00 97.31 90 CYS A C 1
ATOM 696 O O . CYS A 1 90 ? 4.475 -6.051 8.014 1.00 97.31 90 CYS A O 1
ATOM 698 N N . GLN A 1 91 ? 5.465 -6.097 10.039 1.00 98.06 91 GLN A N 1
ATOM 699 C CA . GLN A 1 91 ? 4.268 -6.413 10.810 1.00 98.06 91 GLN A CA 1
ATOM 700 C C . GLN A 1 91 ? 3.942 -5.220 11.705 1.00 98.06 91 GLN A C 1
ATOM 702 O O . GLN A 1 91 ? 4.721 -4.870 12.590 1.00 98.06 91 GLN A O 1
ATOM 707 N N . ILE A 1 92 ? 2.804 -4.580 11.456 1.00 98.38 92 ILE A N 1
ATOM 708 C CA . ILE A 1 92 ? 2.275 -3.494 12.277 1.00 98.38 92 ILE A CA 1
ATOM 709 C C . ILE A 1 92 ? 1.019 -4.022 12.955 1.00 98.38 92 ILE A C 1
ATOM 711 O O . ILE A 1 92 ? 0.080 -4.453 12.284 1.00 98.3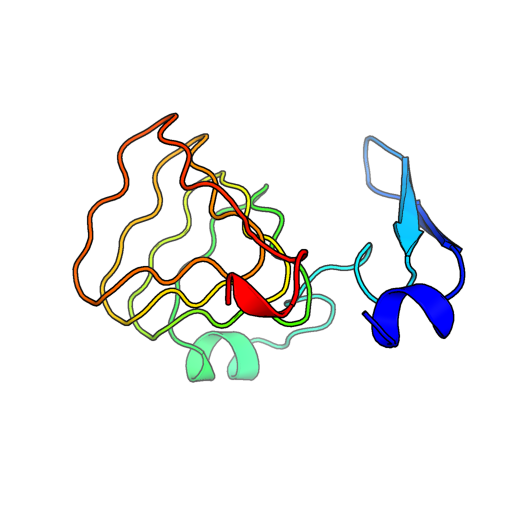8 92 ILE A O 1
ATOM 715 N N . GLY A 1 93 ? 1.034 -4.017 14.287 1.00 98.50 93 GLY A N 1
ATOM 716 C CA . GLY A 1 93 ? -0.058 -4.528 15.106 1.00 98.50 93 GLY A CA 1
ATOM 717 C C . GLY A 1 93 ? -1.315 -3.662 15.046 1.00 98.50 93 GLY A C 1
ATOM 718 O O . GLY A 1 93 ? -1.435 -2.738 14.240 1.00 98.50 93 GLY A O 1
ATOM 719 N N . LYS A 1 94 ? -2.267 -3.979 15.924 1.00 98.75 94 LYS A N 1
ATOM 720 C CA . LYS A 1 94 ? -3.540 -3.259 16.035 1.00 98.75 94 LYS A CA 1
ATOM 721 C C . LYS A 1 94 ? -3.350 -1.933 16.753 1.00 98.75 94 LYS A C 1
ATOM 723 O O . LYS A 1 94 ? -2.539 -1.849 17.675 1.00 98.75 94 LYS A O 1
ATOM 728 N N . ASN A 1 95 ? -4.150 -0.937 16.382 1.00 98.44 95 ASN A N 1
ATOM 729 C CA . ASN A 1 95 ? -4.221 0.367 17.051 1.00 98.44 95 ASN A CA 1
ATOM 730 C C . ASN A 1 95 ? -2.857 1.062 17.202 1.00 98.44 95 ASN A C 1
ATOM 732 O O . ASN A 1 95 ? -2.623 1.794 18.163 1.00 98.44 95 ASN A O 1
ATOM 736 N N . CYS A 1 96 ? -1.933 0.810 16.275 1.00 98.38 96 CYS A N 1
ATOM 737 C CA . CYS A 1 96 ? -0.666 1.517 16.235 1.00 98.38 96 CYS A CA 1
ATOM 738 C C . CYS A 1 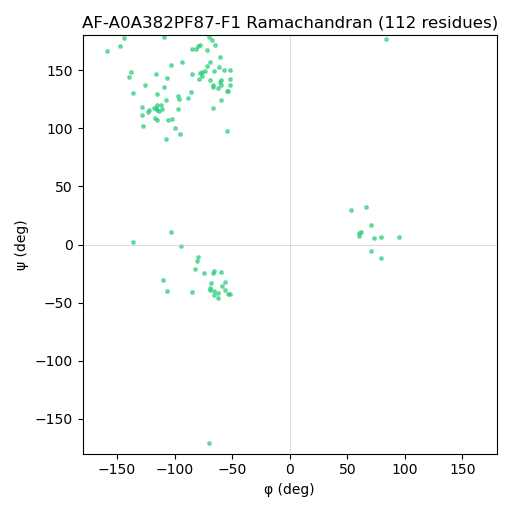96 ? -0.869 2.902 15.619 1.00 98.38 96 CYS A C 1
ATOM 740 O O . CYS A 1 96 ? -1.676 3.086 14.707 1.00 98.38 96 CYS A O 1
ATOM 742 N N . HIS A 1 97 ? -0.083 3.873 16.071 1.00 98.50 97 HIS A N 1
ATOM 743 C CA . HIS A 1 97 ? 0.010 5.176 15.424 1.00 98.50 97 HIS A CA 1
ATOM 744 C C . HIS A 1 97 ? 1.424 5.344 14.887 1.00 98.50 97 HIS A C 1
ATOM 746 O O . HIS A 1 97 ? 2.381 5.495 15.643 1.00 98.50 97 HIS A O 1
ATOM 752 N N . ILE A 1 98 ? 1.558 5.261 13.566 1.00 98.25 98 ILE A N 1
ATOM 753 C CA . ILE A 1 98 ? 2.821 5.460 12.867 1.00 98.25 98 ILE A CA 1
ATOM 754 C C . ILE A 1 98 ? 2.871 6.908 12.408 1.00 98.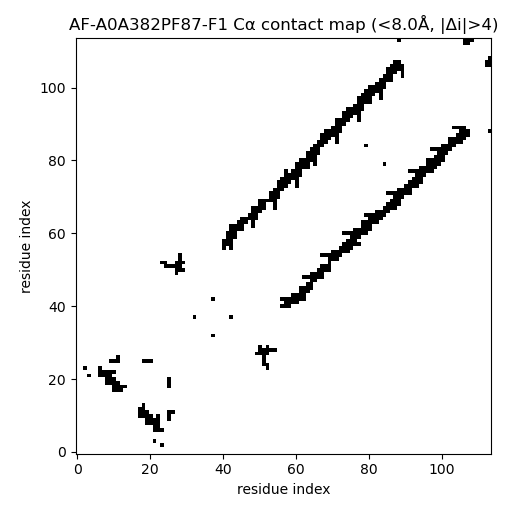25 98 ILE A C 1
ATOM 756 O O . ILE A 1 98 ? 2.332 7.254 11.357 1.00 98.25 98 ILE A O 1
ATOM 760 N N . SER A 1 99 ? 3.503 7.739 13.234 1.00 98.06 99 SER A N 1
ATOM 761 C CA . SER A 1 99 ? 3.572 9.187 13.057 1.00 98.06 99 SER A CA 1
ATOM 762 C C . SER A 1 99 ? 4.248 9.605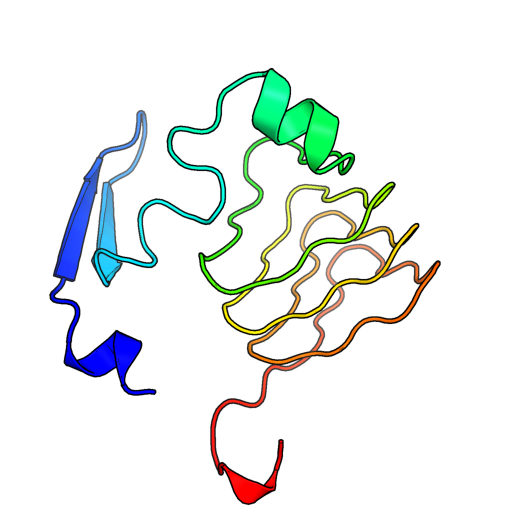 11.753 1.00 98.06 99 SER A C 1
ATOM 764 O O . SER A 1 99 ? 5.012 8.848 11.141 1.00 98.06 99 SER A O 1
ATOM 766 N N . ALA A 1 100 ? 4.001 10.851 11.351 1.00 97.31 100 ALA A N 1
ATOM 767 C CA . ALA A 1 100 ? 4.486 11.400 10.092 1.00 97.31 100 ALA A CA 1
ATOM 768 C C . ALA A 1 100 ? 6.000 11.205 9.891 1.00 97.31 100 ALA A C 1
ATOM 770 O O . ALA A 1 100 ? 6.797 11.363 10.814 1.00 97.31 100 ALA A O 1
ATOM 771 N N . GLY A 1 101 ? 6.392 10.833 8.671 1.00 95.88 101 GLY A N 1
ATOM 772 C CA . GLY A 1 101 ? 7.790 10.580 8.298 1.00 95.88 101 GLY A CA 1
ATOM 773 C C . GLY A 1 101 ? 8.423 9.313 8.893 1.00 95.88 101 GLY A C 1
ATOM 774 O O . GLY A 1 101 ? 9.545 8.970 8.517 1.00 95.88 101 GLY A O 1
ATOM 775 N N . SER A 1 102 ? 7.731 8.590 9.783 1.00 98.25 102 SER A N 1
ATOM 776 C CA . SER A 1 102 ? 8.273 7.379 10.411 1.00 98.25 102 SER A CA 1
ATOM 777 C C . SER A 1 102 ? 8.472 6.261 9.389 1.00 98.25 102 SER A C 1
ATOM 779 O O . SER A 1 102 ? 7.618 5.998 8.539 1.00 98.25 102 SER A O 1
ATOM 781 N N . GLY A 1 103 ? 9.604 5.568 9.477 1.00 96.19 103 GLY A N 1
ATOM 782 C CA . GLY A 1 103 ? 9.940 4.460 8.589 1.00 96.19 103 GLY A CA 1
ATOM 783 C C . GLY A 1 103 ? 10.033 3.148 9.348 1.00 96.19 103 GLY A C 1
ATOM 784 O O . GLY A 1 103 ? 10.894 2.999 10.208 1.00 96.19 103 GLY A O 1
ATOM 785 N N . ILE A 1 104 ? 9.199 2.180 8.981 1.00 97.00 104 ILE A N 1
ATOM 786 C CA . ILE A 1 104 ? 9.332 0.797 9.434 1.00 97.00 104 ILE A CA 1
ATOM 787 C C . ILE A 1 104 ? 10.077 0.037 8.344 1.00 97.00 104 ILE A C 1
ATOM 789 O O . ILE A 1 104 ? 9.611 -0.059 7.204 1.00 97.00 104 ILE A O 1
ATOM 793 N N . GLY A 1 105 ? 11.264 -0.458 8.695 1.00 95.38 105 GLY A N 1
ATOM 794 C CA . GLY A 1 105 ? 12.134 -1.202 7.791 1.00 95.38 105 GLY A CA 1
ATOM 795 C C . GLY A 1 105 ? 11.447 -2.436 7.208 1.00 95.38 105 GLY A C 1
ATOM 796 O O . GLY A 1 105 ? 10.559 -3.025 7.821 1.00 95.38 105 GLY A O 1
ATOM 797 N N . GLY A 1 106 ? 11.851 -2.805 5.996 1.00 95.00 106 GLY A N 1
ATOM 798 C CA . GLY A 1 106 ? 11.403 -4.031 5.351 1.00 95.00 106 GLY A CA 1
ATOM 799 C C . GLY A 1 106 ? 12.509 -5.068 5.339 1.00 95.00 106 GLY A C 1
ATOM 800 O O . GLY A 1 106 ? 13.665 -4.720 5.118 1.00 95.00 106 GLY A O 1
ATOM 801 N N . VAL A 1 107 ? 12.139 -6.331 5.505 1.00 93.56 107 VAL A N 1
ATOM 802 C CA . VAL A 1 107 ? 13.045 -7.471 5.371 1.00 93.56 107 VAL A CA 1
ATOM 803 C C . VAL A 1 107 ? 12.376 -8.437 4.412 1.00 93.56 107 VAL A C 1
ATOM 805 O O . VAL A 1 107 ? 11.310 -8.950 4.700 1.00 93.56 107 VAL A O 1
ATOM 808 N N . LEU A 1 108 ? 12.933 -8.615 3.220 1.00 89.50 108 LEU A N 1
ATOM 809 C CA . LEU A 1 108 ? 12.456 -9.623 2.262 1.00 89.50 108 LEU A CA 1
ATOM 810 C C . LEU A 1 108 ? 13.473 -10.755 2.109 1.00 89.50 108 LEU A C 1
ATOM 812 O O . LEU A 1 108 ? 13.107 -11.899 1.852 1.00 89.50 108 LEU A O 1
ATOM 816 N N . GLU A 1 109 ? 14.743 -10.404 2.275 1.00 88.62 109 GLU A N 1
ATOM 817 C CA . GLU A 1 109 ? 15.885 -11.296 2.304 1.00 88.62 109 GLU A CA 1
ATOM 818 C C . GLU A 1 109 ? 16.815 -10.841 3.443 1.00 88.62 109 GLU A C 1
ATOM 820 O O . GLU A 1 109 ? 16.869 -9.637 3.724 1.00 88.62 109 GLU A O 1
ATOM 825 N N . PRO A 1 110 ? 17.536 -11.771 4.096 1.00 85.31 110 PRO A N 1
ATOM 826 C CA . PRO A 1 110 ? 17.543 -13.221 3.858 1.00 85.31 110 PRO A CA 1
ATOM 827 C C . PRO A 1 110 ? 16.243 -13.896 4.329 1.00 85.31 110 PRO A C 1
ATOM 829 O O . PRO A 1 110 ? 15.573 -13.399 5.229 1.00 85.31 110 PRO A O 1
ATOM 832 N N . ALA A 1 111 ? 15.872 -15.031 3.727 1.00 77.31 111 ALA A N 1
ATOM 833 C CA . ALA A 1 111 ? 14.607 -15.718 4.035 1.00 77.31 111 ALA A CA 1
ATOM 834 C C . ALA A 1 111 ? 14.485 -16.145 5.512 1.00 77.31 111 ALA A C 1
ATOM 836 O O . ALA A 1 111 ? 13.387 -16.320 6.014 1.00 77.31 111 ALA A O 1
ATOM 837 N N . GLN A 1 112 ? 15.619 -16.302 6.190 1.00 79.19 112 GLN A N 1
ATOM 838 C CA . GLN A 1 112 ? 15.763 -16.703 7.585 1.00 79.19 112 GLN A CA 1
ATOM 839 C C . GLN A 1 112 ? 15.531 -15.548 8.572 1.00 79.19 112 GLN A C 1
ATOM 841 O O . GLN A 1 112 ? 15.485 -15.788 9.772 1.00 79.19 112 GLN A O 1
ATOM 846 N N . ALA A 1 113 ? 15.458 -14.305 8.085 1.00 65.69 113 ALA A N 1
ATOM 847 C CA . ALA A 1 113 ? 15.202 -13.118 8.903 1.00 65.69 113 ALA A CA 1
ATOM 848 C C . ALA A 1 113 ? 13.712 -12.728 8.958 1.00 65.69 113 ALA A C 1
ATOM 850 O O . ALA A 1 113 ? 13.371 -11.740 9.608 1.00 65.69 113 ALA A O 1
ATOM 851 N N . LEU A 1 114 ? 12.858 -13.474 8.249 1.00 61.28 114 LEU A N 1
ATOM 852 C CA . LEU A 1 114 ? 11.398 -13.387 8.285 1.00 61.28 114 LEU A CA 1
ATOM 853 C C . LEU A 1 114 ? 10.836 -14.357 9.323 1.00 61.28 114 LEU A C 1
ATOM 855 O O . LEU A 1 114 ? 9.877 -13.954 10.014 1.00 61.28 114 LEU A O 1
#

pLDDT: mean 95.46, std 5.56, range [61.28, 98.75]

Sequence (114 aa):
MLSFRIHGMESLQGPYSSWFDKSNLVRGKTAGWSKDEFLKAGFRMVPNSPVRKGSFIGKNVVLMPCFVNIGAYIDEGTMMDTFSRAGSCCQIGKNCHISAGSGIGGVLEPAQAL

Foldseek 3Di:
DVLQVVFDWDWDDDPPDIDIGTPQFPCAQCRPPDPVNCVVQQEAADPQEGHGHQEHDEHLEYHDNEYHDHLEYAYELEYQYALEYHAHNHYHYYNHYQDHNHYDYYDPPPPVVD

Radius of gyration: 14.17 Å; Cα contacts (8 Å, |Δi|>4): 264; chains: 1; bounding box: 36×31×35 Å

Organism: NCBI:txid408172

Secondary structure (DSSP, 8-state):
-HHHHH--EEEEE-SS-EEEEEHHHHT-TTTT--HHHHHHH--EE-TT--B-TT-EE-TT-EE-S-EE-TT-EE-TT-EE-TT-EE-TT-EE-TT-EE-TT-EE----SSGGG-

Mean predicted aligned error: 3.05 Å

InterPro domains:
  IPR011004 Trimeric LpxA-like superfamily [SSF51161] (10-113)

Nearest PDB structures (foldseek):
  6amy-assembly1_B  TM=9.756E-01  e=2.701E-09  Acinetobacter baumannii
  3bxy-assembly1_A  TM=9.790E-01  e=4.509E-09  Escherichia coli O157:H7
  3tk8-assembly1_B  TM=9.675E-01  e=1.000E-08  Burkholderia pseudomallei 1710b
  3gos-assembly1_C  TM=9.777E-01  e=1.330E-08  Yersinia pestis
  6wqm-assembly1_B  TM=9.531E-01  e=1.372E-07  Bartonella henselae str. Houston-1

Solvent-accessible surface area (backbone atoms only — not comparable to full-atom values): 6106 Å² total; per-residue (Å²): 114,68,66,71,72,77,37,56,75,38,77,47,81,56,100,88,51,74,46,78,34,42,55,70,40,65,67,29,56,67,63,88,63,51,73,64,55,49,61,71,47,40,45,48,74,41,80,80,38,60,36,26,39,68,42,48,71,26,42,60,18,36,35,33,38,23,40,36,30,41,49,16,36,37,31,39,50,17,38,37,26,46,59,13,35,42,20,28,50,27,81,42,58,63,62,40,76,42,52,64,59,40,74,46,72,49,54,77,67,62,76,88,78,108